Protein AF-A0A8R7UBU0-F1 (afdb_monomer_lite)

Secondary structure (DSSP, 8-state):
----PPPPPP----HHHHHHHHHHHHHHHHHHHHHHHHHHHHHHHHHHHHTTS-TTTTT-B------GGGTHHHHHHHTTT-SSS-TTHHHHHSGGGT-SB---SSSSSS-TTS--B---TT-HHHHHHHHHTT-TTB----

Structure (mmCIF, N/CA/C/O backbone):
data_AF-A0A8R7UBU0-F1
#
_entry.id   AF-A0A8R7UBU0-F1
#
loop_
_atom_site.group_PDB
_atom_site.id
_atom_site.type_symbol
_atom_site.label_atom_id
_atom_site.label_alt_id
_atom_site.label_comp_id
_atom_site.label_asym_id
_atom_site.label_entity_id
_atom_site.label_seq_id
_atom_site.pdbx_PDB_ins_code
_atom_site.Cartn_x
_atom_site.Cartn_y
_atom_site.Cartn_z
_atom_site.occupancy
_atom_site.B_iso_or_equiv
_atom_site.auth_seq_id
_atom_site.auth_comp_id
_atom_site.auth_asym_id
_atom_site.auth_atom_id
_atom_site.pdbx_PDB_model_num
ATOM 1 N N . MET A 1 1 ? -72.105 -14.407 91.837 1.00 45.28 1 MET A N 1
ATOM 2 C CA . MET A 1 1 ? -70.807 -14.039 91.232 1.00 45.28 1 MET A CA 1
ATOM 3 C C . MET A 1 1 ? -70.636 -14.761 89.901 1.00 45.28 1 MET A C 1
ATOM 5 O O . MET A 1 1 ? -70.537 -15.979 89.908 1.00 45.28 1 MET A O 1
ATOM 9 N N . ARG A 1 2 ? -70.607 -14.040 88.776 1.00 41.88 2 ARG A N 1
ATOM 10 C CA . ARG A 1 2 ? -69.977 -14.489 87.522 1.00 41.88 2 ARG A CA 1
ATOM 11 C C . ARG A 1 2 ? -69.361 -13.253 86.868 1.00 41.88 2 ARG A C 1
ATOM 13 O O . ARG A 1 2 ? -70.071 -12.295 86.586 1.00 41.88 2 ARG A O 1
ATOM 20 N N . GLN A 1 3 ? -68.036 -13.247 86.749 1.00 48.16 3 GLN A N 1
ATOM 21 C CA . GLN A 1 3 ? -67.273 -12.169 86.127 1.00 48.16 3 GLN A CA 1
ATOM 22 C C . GLN A 1 3 ? -67.452 -12.241 84.606 1.00 48.16 3 GLN A C 1
ATOM 24 O O . GLN A 1 3 ? -67.241 -13.295 84.009 1.00 48.16 3 GLN A O 1
ATOM 29 N N . LEU A 1 4 ? -67.830 -11.124 83.983 1.00 50.38 4 LEU A N 1
ATOM 30 C CA . LEU A 1 4 ? -67.734 -10.949 82.536 1.00 50.38 4 LEU A CA 1
ATOM 31 C C . LEU A 1 4 ? -66.269 -10.673 82.181 1.00 50.38 4 LEU A C 1
ATOM 33 O O . LEU A 1 4 ? -65.699 -9.656 82.578 1.00 50.38 4 LEU A O 1
ATOM 37 N N . ALA A 1 5 ? -65.656 -11.610 81.459 1.00 54.12 5 ALA A N 1
ATOM 38 C CA . ALA A 1 5 ? -64.309 -11.473 80.928 1.00 54.12 5 ALA A CA 1
ATOM 39 C C . ALA A 1 5 ? -64.247 -10.304 79.929 1.00 54.12 5 ALA A C 1
ATOM 41 O O . ALA A 1 5 ? -65.058 -10.211 79.008 1.00 54.12 5 ALA A O 1
ATOM 42 N N . LYS A 1 6 ? -63.274 -9.405 80.117 1.00 55.28 6 LYS A N 1
ATOM 43 C CA . LYS A 1 6 ? -62.981 -8.314 79.177 1.00 55.28 6 LYS A CA 1
ATOM 44 C C . LYS A 1 6 ? -62.442 -8.880 77.853 1.00 55.28 6 LYS A C 1
ATOM 46 O O . LYS A 1 6 ? -61.603 -9.782 77.896 1.00 55.28 6 LYS A O 1
ATOM 51 N N . PRO A 1 7 ? -62.833 -8.326 76.691 1.00 50.53 7 PRO A N 1
ATOM 52 C CA . PRO A 1 7 ? -62.212 -8.683 75.423 1.00 50.53 7 PRO A CA 1
ATOM 53 C C . PRO A 1 7 ? -60.753 -8.203 75.403 1.00 50.53 7 PRO A C 1
ATOM 55 O O . PRO A 1 7 ? -60.452 -7.052 75.726 1.00 50.53 7 PRO A O 1
ATOM 58 N N . GLY A 1 8 ? -59.840 -9.108 75.045 1.00 50.53 8 GLY A N 1
ATOM 59 C CA . GLY A 1 8 ? -58.423 -8.803 74.871 1.00 50.53 8 GLY A CA 1
ATOM 60 C C . GLY A 1 8 ? -58.203 -7.856 73.691 1.00 50.53 8 GLY A C 1
ATOM 61 O O . GLY A 1 8 ? -58.721 -8.080 72.599 1.00 50.53 8 GLY A O 1
ATOM 62 N N . ALA A 1 9 ? -57.428 -6.795 73.923 1.00 53.62 9 ALA A N 1
ATOM 63 C CA . ALA A 1 9 ? -57.041 -5.827 72.903 1.00 53.62 9 ALA A CA 1
ATOM 64 C C . ALA A 1 9 ? -56.263 -6.501 71.750 1.00 53.62 9 ALA A C 1
ATOM 66 O O . ALA A 1 9 ? -55.485 -7.432 71.991 1.00 53.62 9 ALA A O 1
ATOM 67 N N . PRO A 1 10 ? -56.420 -6.036 70.497 1.00 54.28 10 PRO A N 1
ATOM 68 C CA . PRO A 1 10 ? -55.757 -6.649 69.356 1.00 54.28 10 PRO A CA 1
ATOM 69 C C . PRO A 1 10 ? -54.245 -6.411 69.443 1.00 54.28 10 PRO A C 1
ATOM 71 O O . PRO A 1 10 ? -53.785 -5.283 69.630 1.00 54.28 10 PRO A O 1
ATOM 74 N N . LYS A 1 11 ? -53.447 -7.474 69.276 1.00 59.38 11 LYS A N 1
ATOM 75 C CA . LYS A 1 11 ? -51.988 -7.358 69.137 1.00 59.38 11 LYS A CA 1
ATOM 76 C C . LYS A 1 11 ? -51.671 -6.611 67.838 1.00 59.38 11 LYS A C 1
ATOM 78 O O . LYS A 1 11 ? -51.679 -7.192 66.755 1.00 59.38 11 LYS A O 1
ATOM 83 N N . GLY A 1 12 ? -51.392 -5.314 67.948 1.00 49.66 12 GLY A N 1
ATOM 84 C CA . GLY A 1 12 ? -50.939 -4.488 66.835 1.00 49.66 12 GLY A CA 1
ATOM 85 C C . GLY A 1 12 ? -49.602 -4.990 66.288 1.00 49.66 12 GLY A C 1
ATOM 86 O O . GLY A 1 12 ? -48.585 -4.971 66.980 1.00 49.66 12 GLY A O 1
ATOM 87 N N . ARG A 1 13 ? -49.588 -5.436 65.028 1.00 59.81 13 ARG A N 1
ATOM 88 C CA . ARG A 1 13 ? -48.359 -5.762 64.294 1.00 59.81 13 ARG A CA 1
ATOM 89 C C . ARG A 1 13 ? -47.523 -4.483 64.153 1.00 59.81 13 ARG A C 1
ATOM 91 O O . ARG A 1 13 ? -47.961 -3.527 63.516 1.00 59.81 13 ARG A O 1
ATOM 98 N N . SER A 1 14 ? -46.339 -4.454 64.770 1.00 52.84 14 SER A N 1
ATOM 99 C CA . SER A 1 14 ? -45.451 -3.283 64.795 1.00 52.84 14 SER A CA 1
ATOM 100 C C . SER A 1 14 ? -45.087 -2.821 63.377 1.00 52.84 14 SER A C 1
ATOM 102 O O . SER A 1 14 ? -44.327 -3.483 62.667 1.00 52.84 14 SER A O 1
ATOM 104 N N . ARG A 1 15 ? -45.602 -1.650 62.972 1.00 55.38 15 ARG A N 1
ATOM 105 C CA . ARG A 1 15 ? -45.286 -0.979 61.692 1.00 55.38 15 ARG A CA 1
ATOM 106 C C . ARG A 1 15 ? -43.785 -0.680 61.533 1.00 55.38 15 ARG A C 1
ATOM 108 O O . ARG A 1 15 ? -43.298 -0.548 60.414 1.00 55.38 15 ARG A O 1
ATOM 115 N N . ARG A 1 16 ? -43.038 -0.639 62.643 1.00 54.81 16 ARG A N 1
ATOM 116 C CA . ARG A 1 16 ? -41.602 -0.319 62.700 1.00 54.81 16 ARG A CA 1
ATOM 117 C C . ARG A 1 16 ? -40.721 -1.376 62.027 1.00 54.81 16 ARG A C 1
ATOM 119 O O . ARG A 1 16 ? -39.749 -1.028 61.367 1.00 54.81 16 ARG A O 1
ATOM 126 N N . ALA A 1 17 ? -41.087 -2.655 62.134 1.00 55.03 17 ALA A N 1
ATOM 127 C CA . ALA A 1 17 ? -40.332 -3.750 61.517 1.00 55.03 17 ALA A CA 1
ATOM 128 C C . ALA A 1 17 ? -40.475 -3.770 59.982 1.00 55.03 17 ALA A C 1
ATOM 130 O O . ALA A 1 17 ? -39.522 -4.077 59.270 1.00 55.03 17 ALA A O 1
ATOM 131 N N . VAL A 1 18 ? -41.653 -3.395 59.468 1.00 55.22 18 VAL A N 1
ATOM 132 C CA . VAL A 1 18 ? -41.936 -3.333 58.023 1.00 55.22 18 VAL A CA 1
ATOM 133 C C . VAL A 1 18 ? -41.234 -2.139 57.369 1.00 55.22 18 VAL A C 1
ATOM 135 O O . VAL A 1 18 ? -40.695 -2.278 56.273 1.00 55.22 18 VAL A O 1
ATOM 138 N N . ALA A 1 19 ? -41.188 -0.989 58.054 1.00 57.28 19 ALA A N 1
ATOM 139 C CA . ALA A 1 19 ? -40.430 0.178 57.603 1.00 57.28 19 ALA A CA 1
ATOM 140 C C . ALA A 1 19 ? -38.927 -0.137 57.487 1.00 57.28 19 ALA A C 1
ATOM 142 O O . ALA A 1 19 ? -38.357 0.046 56.416 1.00 57.28 19 ALA A O 1
ATOM 143 N N . GLY A 1 20 ? -38.321 -0.740 58.519 1.00 59.28 20 GLY A N 1
ATOM 144 C C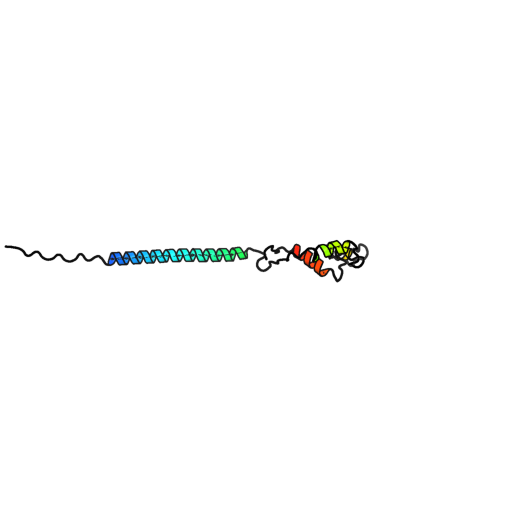A . GLY A 1 20 ? -36.902 -1.117 58.493 1.00 59.28 20 GLY A CA 1
ATOM 145 C C . GLY A 1 20 ? -36.551 -2.204 57.464 1.00 59.28 20 GLY A C 1
ATOM 146 O O . GLY A 1 20 ? -35.445 -2.211 56.930 1.00 59.28 20 GLY A O 1
ATOM 147 N N . ALA A 1 21 ? -37.480 -3.109 57.135 1.00 63.22 21 ALA A N 1
ATOM 148 C CA . ALA A 1 21 ? -37.280 -4.103 56.075 1.00 63.22 21 ALA A CA 1
ATOM 149 C C . ALA A 1 21 ? -37.300 -3.473 54.669 1.00 63.22 21 ALA A C 1
ATOM 151 O O . ALA A 1 21 ? -36.443 -3.794 53.844 1.00 63.22 21 ALA A O 1
ATOM 152 N N . LYS A 1 22 ? -38.232 -2.542 54.407 1.00 61.53 22 LYS A N 1
ATOM 153 C CA . LYS A 1 22 ? -38.257 -1.758 53.159 1.00 61.53 22 LYS A CA 1
ATOM 154 C C . LYS A 1 22 ? -37.003 -0.900 53.011 1.00 61.53 22 LYS A C 1
ATOM 156 O O . LYS A 1 22 ? -36.398 -0.900 51.947 1.00 61.53 22 LYS A O 1
ATOM 161 N N . GLU A 1 23 ? -36.585 -0.225 54.076 1.00 63.72 23 GLU A N 1
ATOM 162 C CA . GLU A 1 23 ? -35.409 0.651 54.085 1.00 63.72 23 GLU A CA 1
ATOM 163 C C . GLU A 1 23 ? -34.112 -0.125 53.793 1.00 63.72 23 GLU A C 1
ATOM 165 O O . GLU A 1 23 ? -33.312 0.284 52.952 1.00 63.72 23 GLU A O 1
ATOM 170 N N . LYS A 1 24 ? -33.948 -1.322 54.377 1.00 65.62 24 LYS A N 1
ATOM 171 C CA . LYS A 1 24 ? -32.820 -2.224 54.076 1.00 65.62 24 LYS A CA 1
ATOM 172 C C . LYS A 1 24 ? -32.853 -2.782 52.651 1.00 65.62 24 LYS A C 1
ATOM 174 O O . LYS A 1 24 ? -31.796 -2.923 52.038 1.00 65.62 24 LYS A O 1
ATOM 179 N N . ALA A 1 25 ? -34.034 -3.091 52.114 1.00 65.00 25 ALA A N 1
ATOM 180 C CA . ALA A 1 25 ? -34.185 -3.547 50.732 1.00 65.00 25 ALA A CA 1
ATOM 181 C C . ALA A 1 25 ? -33.860 -2.432 49.723 1.00 65.00 25 ALA A C 1
ATOM 183 O O . ALA A 1 25 ? -33.164 -2.686 48.743 1.00 65.00 25 ALA A O 1
ATOM 184 N N . VAL A 1 26 ? -34.289 -1.195 49.996 1.00 67.31 26 VAL A N 1
ATOM 185 C CA . VAL A 1 26 ? -33.957 -0.005 49.196 1.00 67.31 26 VAL A CA 1
ATOM 186 C C . VAL A 1 26 ? -32.458 0.282 49.251 1.00 67.31 26 VAL A C 1
ATOM 188 O O . VAL A 1 26 ? -31.841 0.438 48.202 1.00 67.31 26 VAL A O 1
ATOM 191 N N . ALA A 1 27 ? -31.840 0.257 50.435 1.00 69.50 27 ALA A N 1
ATOM 192 C CA . ALA A 1 27 ? -30.394 0.428 50.577 1.00 69.50 27 ALA A CA 1
ATOM 193 C C . ALA A 1 27 ? -29.606 -0.689 49.871 1.00 69.50 27 ALA A C 1
ATOM 195 O O . ALA A 1 27 ? -28.617 -0.414 49.197 1.00 69.50 27 ALA A O 1
ATOM 196 N N . GLY A 1 28 ? -30.058 -1.944 49.965 1.00 69.69 28 GLY A N 1
ATOM 197 C CA . GLY A 1 28 ? -29.474 -3.075 49.241 1.00 69.69 28 GLY A CA 1
ATOM 198 C C . GLY A 1 28 ? -29.617 -2.952 47.720 1.00 69.69 28 GLY A C 1
ATOM 199 O O . GLY A 1 28 ? -28.668 -3.239 46.995 1.00 69.69 28 GLY A O 1
ATOM 200 N N . SER A 1 29 ? -30.769 -2.477 47.240 1.00 80.62 29 SER A N 1
ATOM 201 C CA . SER A 1 29 ? -31.024 -2.191 45.823 1.00 80.62 29 SER A CA 1
ATOM 202 C C . SER A 1 29 ? -30.153 -1.045 45.314 1.00 80.62 29 SER A C 1
ATOM 204 O O . SER A 1 29 ? -29.544 -1.166 44.257 1.00 80.62 29 SER A O 1
ATOM 206 N N . PHE A 1 30 ? -30.036 0.038 46.083 1.00 76.62 30 PHE A N 1
ATOM 207 C CA . PHE A 1 30 ? -29.193 1.183 45.754 1.00 76.62 30 PHE A CA 1
ATOM 208 C C . PHE A 1 30 ? -27.715 0.788 45.708 1.00 76.62 30 PHE A C 1
ATOM 210 O O . PHE A 1 30 ? -27.028 1.092 44.741 1.00 76.62 30 PHE A O 1
ATOM 217 N N . ARG A 1 31 ? -27.240 0.002 46.685 1.00 81.00 31 ARG A N 1
ATOM 218 C CA . ARG A 1 31 ? -25.862 -0.514 46.709 1.00 81.00 31 ARG A CA 1
ATOM 219 C C . ARG A 1 31 ? -25.561 -1.370 45.478 1.00 81.00 31 ARG A C 1
ATOM 221 O O . ARG A 1 31 ? -24.517 -1.192 44.862 1.00 81.00 31 ARG A O 1
ATOM 228 N N . ARG A 1 32 ? -26.485 -2.257 45.090 1.00 85.69 32 ARG A N 1
ATOM 229 C CA . ARG A 1 32 ? -26.375 -3.072 43.866 1.00 85.69 32 ARG A CA 1
ATOM 230 C C . ARG A 1 32 ? -26.365 -2.215 42.600 1.00 85.69 32 ARG A C 1
ATOM 232 O O . ARG A 1 32 ? -25.543 -2.475 41.729 1.00 85.69 32 ARG A O 1
ATOM 239 N N . LEU A 1 33 ? -27.218 -1.190 42.518 1.00 90.00 33 LEU A N 1
ATOM 240 C CA . LEU A 1 33 ? -27.225 -0.244 41.397 1.00 90.00 33 LEU A CA 1
ATOM 241 C C . LEU A 1 33 ? -25.905 0.525 41.296 1.00 90.00 33 LEU A C 1
ATOM 243 O O . LEU A 1 33 ? -25.350 0.620 40.209 1.00 90.00 33 LEU A O 1
ATOM 247 N N . CYS A 1 34 ? -25.376 1.029 42.412 1.00 91.38 34 CYS A N 1
ATOM 248 C CA . CYS A 1 34 ? -24.086 1.713 42.434 1.00 91.38 34 CYS A CA 1
ATOM 249 C C . CYS A 1 34 ? -22.950 0.783 41.999 1.00 91.38 34 CYS A C 1
ATOM 251 O O . CYS A 1 34 ? -22.138 1.179 41.172 1.00 91.38 34 CYS A O 1
ATOM 253 N N . PHE A 1 35 ? -22.904 -0.459 42.496 1.00 93.19 35 PHE A N 1
ATOM 254 C CA . PHE A 1 35 ? -21.904 -1.436 42.053 1.00 93.19 35 PHE A CA 1
ATOM 255 C C . PHE A 1 35 ? -22.019 -1.735 40.555 1.00 93.19 35 PHE A C 1
ATOM 257 O O . PHE A 1 35 ? -21.010 -1.717 39.858 1.00 93.19 35 PHE A O 1
ATOM 264 N N . ALA A 1 36 ? -23.233 -1.954 40.046 1.00 94.81 36 ALA A N 1
ATOM 265 C CA . ALA A 1 36 ? -23.459 -2.177 38.621 1.00 94.81 36 ALA A CA 1
ATOM 266 C C . ALA A 1 36 ? -23.051 -0.958 37.775 1.00 94.81 36 ALA A C 1
ATOM 268 O O . ALA A 1 36 ? -22.410 -1.123 36.743 1.00 94.81 36 ALA A O 1
ATOM 269 N N . ALA A 1 37 ? -23.362 0.259 38.231 1.00 95.38 37 ALA A N 1
ATOM 270 C CA . ALA A 1 37 ? -22.974 1.494 37.559 1.00 95.38 37 ALA A CA 1
ATOM 271 C C . ALA A 1 37 ? -21.451 1.679 37.537 1.00 95.38 37 ALA A C 1
ATOM 273 O O . ALA A 1 37 ? -20.898 2.012 36.495 1.00 95.38 37 ALA A O 1
ATOM 274 N N . VAL A 1 38 ? -20.759 1.407 38.648 1.00 95.69 38 VAL A N 1
ATOM 275 C CA . VAL A 1 38 ? -19.291 1.460 38.704 1.00 95.69 38 VAL A CA 1
ATOM 276 C C . VAL A 1 38 ? -18.683 0.438 37.750 1.00 95.69 38 VAL A C 1
ATOM 278 O O . VAL A 1 38 ? -17.830 0.819 36.962 1.00 95.69 38 VAL A O 1
ATOM 281 N N . LEU A 1 39 ? -19.152 -0.817 37.753 1.00 96.06 39 LEU A N 1
ATOM 282 C CA . LEU A 1 39 ? -18.678 -1.846 36.820 1.00 96.06 39 LEU A CA 1
ATOM 283 C C . LEU A 1 39 ? -18.925 -1.460 35.358 1.00 96.06 39 LEU A C 1
ATOM 285 O O . LEU A 1 39 ? -18.057 -1.662 34.517 1.00 96.06 39 LEU A O 1
ATOM 289 N N . ALA A 1 40 ? -20.088 -0.885 35.048 1.00 95.62 40 ALA A N 1
ATOM 290 C CA . ALA A 1 40 ? -20.408 -0.437 33.698 1.00 95.62 40 ALA A CA 1
ATOM 291 C C . ALA A 1 40 ? -19.509 0.727 33.256 1.00 95.62 40 ALA A C 1
ATOM 293 O O . ALA A 1 40 ? -19.000 0.714 32.138 1.00 95.62 40 ALA A O 1
ATOM 294 N N . VAL A 1 41 ? -19.274 1.712 34.129 1.00 95.12 41 VAL A N 1
ATOM 295 C CA . VAL A 1 41 ? -18.400 2.857 33.839 1.00 95.12 41 VAL A CA 1
ATOM 296 C C . VAL A 1 41 ? -16.949 2.410 33.700 1.00 95.12 41 VAL A C 1
ATOM 298 O O . VAL A 1 41 ? -16.289 2.805 32.745 1.00 95.12 41 VAL A O 1
ATOM 301 N N . THR A 1 42 ? -16.443 1.562 34.596 1.00 94.75 42 THR A N 1
ATOM 302 C CA . THR A 1 42 ? -15.065 1.065 34.503 1.00 94.75 42 THR A CA 1
ATOM 303 C C . THR A 1 42 ? -14.868 0.200 33.268 1.00 94.75 42 THR A C 1
ATOM 305 O O . THR A 1 42 ? -13.871 0.372 32.577 1.00 94.75 42 THR A O 1
ATOM 308 N N . PHE A 1 43 ? -15.828 -0.666 32.935 1.00 93.81 43 PHE A N 1
ATOM 309 C CA . PHE A 1 43 ? -15.805 -1.458 31.708 1.00 93.81 43 PHE A CA 1
ATOM 310 C C . PHE A 1 43 ? -15.837 -0.568 30.464 1.00 93.81 43 PHE A C 1
ATOM 312 O O . PHE A 1 43 ? -15.033 -0.751 29.555 1.00 93.81 43 PHE A O 1
ATOM 319 N N . PHE A 1 44 ? -16.713 0.438 30.431 1.00 91.44 44 PHE A N 1
ATOM 320 C CA . PHE A 1 44 ? -16.788 1.382 29.319 1.00 91.44 44 PHE A CA 1
ATOM 321 C C . PHE A 1 44 ? -15.478 2.157 29.139 1.00 91.44 44 PHE A C 1
ATOM 323 O O . PHE A 1 44 ? -14.964 2.250 28.025 1.00 91.44 44 PHE A O 1
ATOM 330 N N . LEU A 1 45 ? -14.907 2.677 30.229 1.00 91.44 45 LEU A N 1
ATOM 331 C CA . LEU A 1 45 ? -13.619 3.366 30.197 1.00 91.44 45 LEU A CA 1
ATOM 332 C C . LEU A 1 45 ? -12.500 2.416 29.756 1.00 91.44 45 LEU A C 1
ATOM 334 O O . LEU A 1 45 ? -11.735 2.776 28.869 1.00 91.44 45 LEU A O 1
ATOM 338 N N . TYR A 1 46 ? -12.456 1.192 30.286 1.00 89.69 46 TYR A N 1
ATOM 339 C CA . TYR A 1 46 ? -11.495 0.165 29.887 1.00 89.69 46 TYR A CA 1
ATOM 340 C C . TYR A 1 46 ? -11.559 -0.130 28.384 1.00 89.69 46 TYR A C 1
ATOM 342 O O . TYR A 1 46 ? -10.531 -0.077 27.723 1.00 89.69 46 TYR A O 1
ATOM 350 N N . TYR A 1 47 ? -12.750 -0.350 27.817 1.00 87.25 47 TYR A N 1
ATOM 351 C CA . TYR A 1 47 ? -12.914 -0.580 26.375 1.00 87.25 47 TYR A CA 1
ATOM 352 C C . TYR A 1 47 ? -12.537 0.634 25.524 1.00 87.25 47 TYR A C 1
ATOM 354 O O . TYR A 1 47 ? -12.025 0.495 24.414 1.00 87.25 47 TYR A O 1
ATOM 362 N N . ARG A 1 48 ? -12.810 1.851 26.003 1.00 85.38 48 ARG A N 1
ATOM 363 C CA . ARG A 1 48 ? -12.450 3.068 25.266 1.00 85.38 48 ARG A CA 1
ATOM 364 C C . ARG A 1 48 ? -10.941 3.295 25.260 1.00 85.38 48 ARG A C 1
ATOM 366 O O . ARG A 1 48 ? -10.421 3.666 24.204 1.00 85.38 48 ARG A O 1
ATOM 373 N N . PHE A 1 49 ? -10.281 3.053 26.393 1.00 80.31 49 PHE A N 1
ATOM 374 C CA . PHE A 1 49 ? -8.830 3.148 2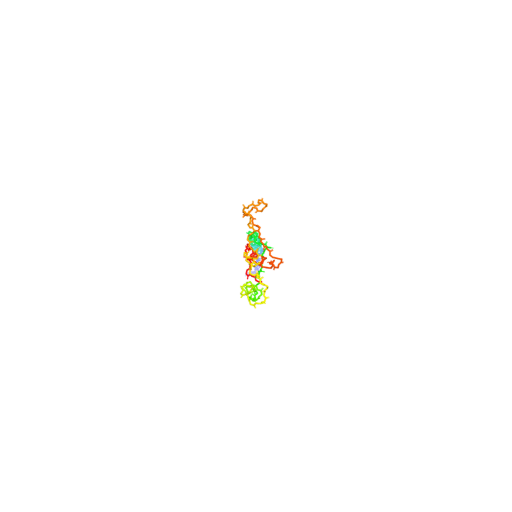6.547 1.00 80.31 49 PHE A CA 1
ATOM 375 C C . PHE A 1 49 ? -8.090 2.029 25.818 1.00 80.31 49 PHE A C 1
ATOM 377 O O . PHE A 1 49 ? -7.164 2.334 25.083 1.00 80.31 49 PHE A O 1
ATOM 384 N N . SER A 1 50 ? -8.546 0.777 25.898 1.00 80.00 50 SER A N 1
ATOM 385 C CA . SER A 1 50 ? -7.912 -0.333 25.173 1.00 80.00 50 SER A CA 1
ATOM 386 C C . SER A 1 50 ? -7.925 -0.136 23.659 1.00 80.00 50 SER A C 1
ATOM 388 O O . SER A 1 50 ? -7.013 -0.559 22.961 1.00 80.00 50 SER A O 1
ATOM 390 N N . GLN A 1 51 ? -8.932 0.560 23.130 1.00 74.00 51 GLN A N 1
ATOM 391 C CA . GLN A 1 51 ? -8.939 0.945 21.724 1.00 74.00 51 GLN A CA 1
ATOM 392 C C . GLN A 1 51 ? -8.032 2.156 21.407 1.00 74.00 51 GLN A C 1
ATOM 394 O O . GLN A 1 51 ? -7.805 2.418 20.233 1.00 74.00 51 GLN A O 1
ATOM 399 N N . LEU A 1 52 ? -7.590 2.968 22.381 1.00 80.94 52 LEU A N 1
ATOM 400 C CA . LEU A 1 52 ? -6.635 4.077 22.153 1.00 80.94 52 LEU A CA 1
ATOM 401 C C . LEU A 1 52 ? -5.198 3.574 21.996 1.00 80.94 52 LEU A C 1
ATOM 403 O O . LEU A 1 52 ? -4.407 4.255 21.354 1.00 80.94 52 LEU A O 1
ATOM 407 N N . ASP A 1 53 ? -4.898 2.392 22.531 1.00 86.00 53 ASP A N 1
ATOM 408 C CA . ASP A 1 53 ? -3.575 1.768 22.442 1.00 86.00 53 ASP A CA 1
ATOM 409 C C . ASP A 1 53 ? -3.295 1.146 21.065 1.00 86.00 53 ASP A C 1
ATOM 411 O O . ASP A 1 53 ? -2.174 0.725 20.789 1.00 86.00 53 ASP A O 1
ATOM 415 N N . ASP A 1 54 ? -4.299 1.089 20.188 1.00 90.25 54 ASP A N 1
ATOM 416 C CA . ASP A 1 54 ? -4.124 0.649 18.811 1.00 90.25 54 ASP A CA 1
ATOM 417 C C . ASP A 1 54 ? -3.491 1.773 17.966 1.00 90.25 54 ASP A C 1
ATOM 419 O O . ASP A 1 54 ? -4.170 2.764 17.657 1.00 90.25 54 ASP A O 1
ATOM 423 N N . PRO A 1 55 ? -2.222 1.634 17.528 1.00 91.69 55 PRO A N 1
ATOM 424 C CA . PRO A 1 55 ? -1.571 2.646 16.705 1.00 91.69 55 PRO A CA 1
ATOM 425 C C . PRO A 1 55 ? -2.299 2.845 15.369 1.00 91.69 55 PRO A C 1
ATOM 427 O O . PRO A 1 55 ? -2.220 3.920 14.778 1.00 91.69 55 PRO A O 1
ATOM 430 N N . CYS A 1 56 ? -3.035 1.850 14.878 1.00 94.19 56 CYS A N 1
ATOM 431 C CA . CYS A 1 56 ? -3.708 1.880 13.586 1.00 94.19 56 CYS A CA 1
ATOM 432 C C . CYS A 1 56 ? -5.139 2.417 13.625 1.00 94.19 56 CYS A C 1
ATOM 434 O O . CYS A 1 56 ? -5.801 2.507 12.584 1.00 94.19 56 CYS A O 1
ATOM 436 N N . ARG A 1 57 ? -5.616 2.844 14.795 1.00 91.38 57 ARG A N 1
ATOM 437 C CA . ARG A 1 57 ? -6.980 3.334 14.966 1.00 91.38 57 ARG A CA 1
ATOM 438 C C . ARG A 1 57 ? -7.295 4.482 14.006 1.00 91.38 57 ARG A C 1
ATOM 440 O O . ARG A 1 57 ? -6.630 5.512 13.996 1.00 91.38 57 ARG A O 1
ATOM 447 N N . GLY A 1 58 ? -8.348 4.312 13.205 1.00 91.25 58 GLY A N 1
ATOM 448 C CA . GLY A 1 58 ? -8.774 5.302 12.205 1.00 91.25 58 GLY A CA 1
ATOM 449 C C . GLY A 1 58 ? -7.850 5.422 10.986 1.00 91.25 58 GLY A C 1
ATOM 450 O O . GLY A 1 58 ? -8.114 6.241 10.113 1.00 91.25 58 GLY A O 1
ATOM 451 N N . ARG A 1 59 ? -6.793 4.605 10.916 1.00 93.69 59 ARG A N 1
ATOM 452 C CA . ARG A 1 59 ? -5.814 4.558 9.823 1.00 93.69 59 ARG A CA 1
ATOM 453 C C . ARG A 1 59 ? -5.853 3.232 9.063 1.00 93.69 59 ARG A C 1
ATOM 455 O O . ARG A 1 59 ? -5.070 3.042 8.144 1.00 93.69 59 ARG A O 1
ATOM 462 N N . TYR A 1 60 ? -6.748 2.314 9.431 1.00 94.38 60 TYR A N 1
ATOM 463 C CA . TYR A 1 60 ? -6.868 1.032 8.747 1.00 94.38 60 TYR A CA 1
ATOM 464 C C . TYR A 1 60 ? -7.275 1.194 7.288 1.00 94.38 60 TYR A C 1
ATOM 466 O O . TYR A 1 60 ? -8.235 1.897 6.973 1.00 94.38 60 TYR A O 1
ATOM 474 N N . ILE A 1 61 ? -6.572 0.482 6.412 1.00 93.88 61 ILE A N 1
ATOM 475 C CA . ILE A 1 61 ? -6.870 0.443 4.984 1.00 93.88 61 ILE A CA 1
ATOM 476 C C . ILE A 1 61 ? -7.092 -1.006 4.568 1.00 93.88 61 ILE A C 1
ATOM 478 O O . ILE A 1 61 ? -6.272 -1.885 4.840 1.00 93.88 61 ILE A O 1
ATOM 482 N N . HIS A 1 62 ? -8.212 -1.253 3.895 1.00 92.38 62 HIS A N 1
ATOM 483 C CA . HIS A 1 62 ? -8.490 -2.535 3.265 1.00 92.38 62 HIS A CA 1
ATOM 484 C C . HIS A 1 62 ? -8.154 -2.462 1.775 1.00 92.38 62 HIS A C 1
ATOM 486 O O . HIS A 1 62 ? -8.705 -1.639 1.045 1.00 92.38 62 HIS A O 1
ATOM 492 N N . VAL A 1 63 ? -7.264 -3.342 1.313 1.00 89.12 63 VAL A N 1
ATOM 493 C CA . VAL A 1 63 ? -6.983 -3.518 -0.116 1.00 89.12 63 VAL A CA 1
ATOM 494 C C . VAL A 1 63 ? -7.799 -4.704 -0.619 1.00 89.12 63 VAL A C 1
ATOM 496 O O . VAL A 1 63 ? -7.512 -5.856 -0.290 1.00 89.12 63 VAL A O 1
ATOM 499 N N . CYS A 1 64 ? -8.815 -4.420 -1.432 1.00 87.31 64 CYS A N 1
ATOM 500 C CA . CYS A 1 64 ? -9.719 -5.435 -1.960 1.00 87.31 64 CYS A CA 1
ATOM 501 C C . CYS A 1 64 ? -8.971 -6.500 -2.778 1.00 87.31 64 CYS A C 1
ATOM 503 O O . CYS A 1 64 ? -8.171 -6.191 -3.668 1.00 87.31 64 CYS A O 1
ATOM 505 N N . LYS A 1 65 ? -9.295 -7.776 -2.536 1.00 84.81 65 LYS A N 1
ATOM 506 C CA . LYS A 1 65 ? -8.811 -8.893 -3.359 1.00 84.81 65 LYS A CA 1
ATOM 507 C C . LYS A 1 65 ? -9.514 -8.876 -4.716 1.00 84.81 65 LYS A C 1
ATOM 509 O O . LYS A 1 65 ? -10.613 -9.401 -4.868 1.00 84.81 65 LYS A O 1
ATOM 514 N N . LEU A 1 66 ? -8.871 -8.262 -5.702 1.00 85.19 66 LEU A N 1
ATOM 515 C CA . LEU A 1 66 ? -9.325 -8.288 -7.090 1.00 85.19 66 LEU A CA 1
ATOM 516 C C . LEU A 1 66 ? -8.912 -9.599 -7.777 1.00 85.19 66 LEU A C 1
ATOM 518 O O . LEU A 1 66 ? -7.845 -10.135 -7.460 1.00 85.19 66 LEU A O 1
ATOM 522 N N . PRO A 1 67 ? -9.707 -10.096 -8.745 1.00 90.25 67 PRO A N 1
ATOM 523 C CA . PRO A 1 67 ? -9.275 -11.170 -9.629 1.00 90.25 67 PRO A CA 1
ATOM 524 C C . PRO A 1 67 ? -7.891 -10.874 -10.248 1.00 90.25 67 PRO A C 1
ATOM 526 O O . PRO A 1 67 ? -7.680 -9.737 -10.681 1.00 90.25 67 PRO A O 1
ATOM 529 N N . PRO A 1 68 ? -6.990 -11.874 -10.359 1.00 84.94 68 PRO A N 1
ATOM 530 C CA . PRO A 1 68 ? -5.595 -11.704 -10.801 1.00 84.94 68 PRO A CA 1
ATOM 531 C C . PRO A 1 68 ? -5.401 -10.879 -12.082 1.00 84.94 68 PRO A C 1
ATOM 533 O O . PRO A 1 68 ? -4.450 -10.102 -12.196 1.00 84.94 68 PRO A O 1
ATOM 536 N N . ARG A 1 69 ? -6.353 -10.976 -13.020 1.00 81.56 69 ARG A N 1
ATOM 537 C CA . ARG A 1 69 ? -6.370 -10.217 -14.281 1.00 81.56 69 ARG A CA 1
ATOM 538 C C . ARG A 1 69 ? -6.296 -8.697 -14.122 1.00 81.56 69 ARG A C 1
ATOM 540 O O . ARG A 1 69 ? -5.930 -8.023 -15.073 1.00 81.56 69 ARG A O 1
ATOM 547 N N . PHE A 1 70 ? -6.681 -8.160 -12.963 1.0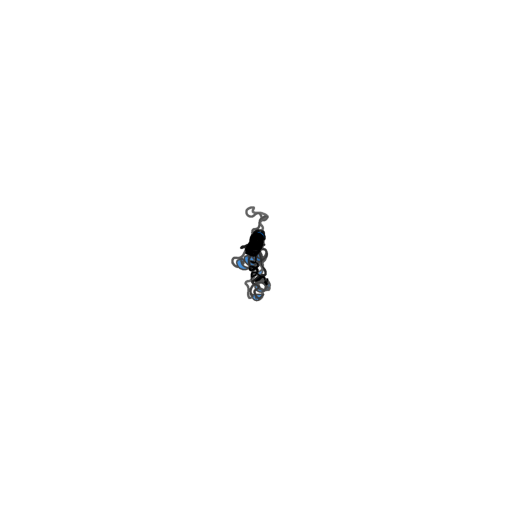0 78.00 70 PHE A N 1
ATOM 548 C CA . PHE A 1 70 ? -6.725 -6.719 -12.693 1.00 78.00 70 PHE A CA 1
ATOM 549 C C . PHE A 1 70 ? -5.495 -6.196 -11.943 1.00 78.00 70 PHE A C 1
ATOM 551 O O . PHE A 1 70 ? -5.434 -5.010 -11.641 1.00 78.00 70 PHE A O 1
ATOM 558 N N . ASN A 1 71 ? -4.544 -7.062 -11.584 1.00 76.94 71 ASN A N 1
ATOM 559 C CA . ASN A 1 71 ? -3.366 -6.665 -10.818 1.00 76.94 71 ASN A CA 1
ATOM 560 C C . ASN A 1 71 ? -2.135 -7.528 -11.145 1.00 76.94 71 ASN A C 1
ATOM 562 O O . ASN A 1 71 ? -1.212 -7.057 -11.802 1.00 76.94 71 ASN A O 1
ATOM 566 N N . THR A 1 72 ? -2.100 -8.785 -10.702 1.00 78.00 72 THR A N 1
ATOM 567 C CA . THR A 1 72 ? -0.909 -9.647 -10.768 1.00 78.00 72 THR A CA 1
ATOM 568 C C . THR A 1 72 ? -0.621 -10.162 -12.167 1.00 78.00 72 THR A C 1
ATOM 570 O O . THR A 1 72 ? 0.534 -10.373 -12.524 1.00 78.00 72 THR A O 1
ATOM 573 N N . ASP A 1 73 ? -1.659 -10.380 -12.966 1.00 78.50 73 ASP A N 1
ATOM 574 C CA . ASP A 1 73 ? -1.494 -10.857 -14.335 1.00 78.50 73 ASP A CA 1
ATOM 575 C C . ASP A 1 73 ? -0.996 -9.728 -15.234 1.00 78.50 73 ASP A C 1
ATOM 577 O O . ASP A 1 73 ? -0.154 -9.967 -16.085 1.00 78.50 73 ASP A O 1
ATOM 581 N N . MET A 1 74 ? -1.425 -8.482 -14.996 1.00 72.06 74 MET A N 1
ATOM 582 C CA . MET A 1 74 ? -0.941 -7.322 -15.753 1.00 72.06 74 MET A CA 1
ATOM 583 C C . MET A 1 74 ? 0.571 -7.151 -15.612 1.00 72.06 74 MET A C 1
ATOM 585 O O . MET A 1 74 ? 1.242 -6.925 -16.611 1.00 72.06 74 MET A O 1
ATOM 589 N N . THR A 1 75 ? 1.124 -7.313 -14.408 1.00 73.94 75 THR A N 1
ATOM 590 C CA . THR A 1 75 ? 2.577 -7.229 -14.202 1.00 73.94 75 THR A CA 1
ATOM 591 C C . THR A 1 75 ? 3.304 -8.456 -14.750 1.00 73.94 75 THR A C 1
ATOM 593 O O . THR A 1 75 ? 4.315 -8.337 -15.433 1.00 73.94 75 THR A O 1
ATOM 596 N N . ARG A 1 76 ? 2.777 -9.660 -14.519 1.00 73.62 76 ARG A N 1
ATOM 597 C CA . ARG A 1 76 ? 3.382 -10.896 -15.029 1.00 73.62 76 ARG A CA 1
ATOM 598 C C . ARG A 1 76 ? 3.392 -10.957 -16.560 1.00 73.62 76 ARG A C 1
ATOM 600 O O . ARG A 1 76 ? 4.389 -11.369 -17.146 1.00 73.62 76 ARG A O 1
ATOM 607 N N . ASP A 1 77 ? 2.290 -10.584 -17.199 1.00 70.88 77 ASP A N 1
ATOM 608 C CA . ASP A 1 77 ? 2.076 -10.762 -18.634 1.00 70.88 77 ASP A CA 1
ATOM 609 C C . ASP A 1 77 ? 2.615 -9.575 -19.450 1.00 70.88 77 ASP A C 1
ATOM 611 O O . ASP A 1 77 ? 3.127 -9.801 -20.546 1.00 70.88 77 ASP A O 1
ATOM 615 N N . ALA A 1 78 ? 2.683 -8.358 -18.881 1.00 65.50 78 ALA A N 1
ATOM 616 C CA . ALA A 1 78 ? 3.468 -7.251 -19.455 1.00 65.50 78 ALA A CA 1
ATOM 617 C C . ALA A 1 78 ? 4.933 -7.634 -19.705 1.00 65.50 78 ALA A C 1
ATOM 619 O O . ALA A 1 78 ? 5.589 -7.067 -20.580 1.00 65.50 78 ALA A O 1
ATOM 620 N N . CYS A 1 79 ? 5.426 -8.632 -18.968 1.00 66.44 79 CYS A N 1
ATOM 621 C CA . CYS A 1 79 ? 6.762 -9.169 -19.122 1.00 66.44 79 CYS A CA 1
ATOM 622 C C . CYS A 1 79 ? 6.908 -10.366 -20.063 1.00 66.44 79 CYS A C 1
ATOM 624 O O . CYS A 1 79 ? 8.025 -10.775 -20.372 1.00 66.44 79 CYS A O 1
ATOM 626 N N . ARG A 1 80 ? 5.800 -10.940 -20.534 1.00 65.31 80 ARG A N 1
ATO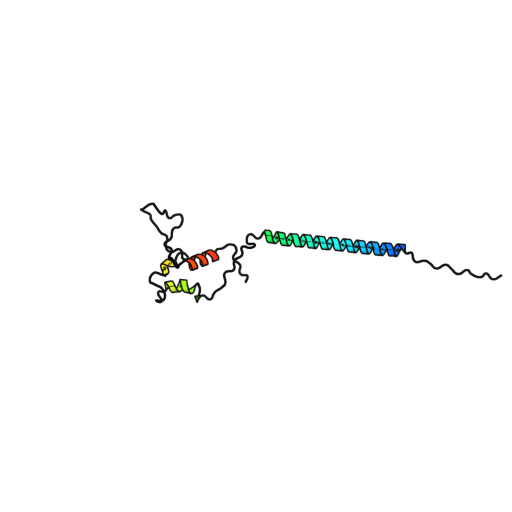M 627 C CA . ARG A 1 80 ? 5.808 -12.159 -21.354 1.00 65.31 80 ARG A CA 1
ATOM 628 C C . ARG A 1 80 ? 5.800 -11.899 -22.855 1.00 65.31 80 ARG A C 1
ATOM 630 O O . ARG A 1 80 ? 5.846 -12.856 -23.620 1.00 65.31 80 ARG A O 1
ATOM 637 N N . GLY A 1 81 ? 5.775 -10.634 -23.279 1.00 56.09 81 GLY A N 1
ATOM 638 C CA . GLY A 1 81 ? 5.844 -10.277 -24.697 1.00 56.09 81 GLY A CA 1
ATOM 639 C C . GLY A 1 81 ? 4.647 -10.786 -25.503 1.00 56.09 81 GLY A C 1
ATOM 640 O O . GLY A 1 81 ? 4.786 -11.063 -26.689 1.00 56.09 81 GLY A O 1
ATOM 641 N N . ASP A 1 82 ? 3.468 -10.894 -24.883 1.00 59.31 82 ASP A N 1
ATOM 642 C CA . ASP A 1 82 ? 2.221 -11.376 -25.500 1.00 59.31 82 ASP A CA 1
ATOM 643 C C . ASP A 1 82 ? 1.636 -10.428 -26.574 1.00 59.31 82 ASP A C 1
ATOM 645 O O . ASP A 1 82 ? 0.499 -10.597 -27.016 1.00 59.31 82 ASP A O 1
ATOM 649 N N . GLY A 1 83 ? 2.397 -9.407 -26.986 1.00 56.91 83 GLY A N 1
ATOM 650 C CA . GLY A 1 83 ? 2.003 -8.387 -27.958 1.00 56.91 83 GLY A CA 1
ATOM 651 C C . GLY A 1 83 ? 0.988 -7.368 -27.435 1.00 56.91 83 GLY A C 1
ATOM 652 O O . GLY A 1 83 ? 0.665 -6.422 -28.150 1.00 56.91 83 GLY A O 1
ATOM 653 N N . ARG A 1 84 ? 0.488 -7.518 -26.199 1.00 62.72 84 ARG A N 1
ATOM 654 C CA . ARG A 1 84 ? -0.487 -6.597 -25.596 1.00 62.72 84 ARG A CA 1
ATOM 655 C C . ARG A 1 84 ? 0.171 -5.345 -25.019 1.00 62.72 84 ARG A C 1
ATOM 657 O O . ARG A 1 84 ? -0.496 -4.324 -24.871 1.00 62.72 84 ARG A O 1
ATOM 664 N N . TRP A 1 85 ? 1.467 -5.420 -24.724 1.00 63.12 85 TRP A N 1
ATOM 665 C CA . TRP A 1 85 ? 2.249 -4.340 -24.132 1.00 63.12 85 TRP A CA 1
ATOM 666 C C . TRP A 1 85 ? 3.417 -3.922 -25.036 1.00 63.12 85 TRP A C 1
ATOM 668 O O . TRP A 1 85 ? 4.038 -4.789 -25.657 1.00 63.12 85 TRP A O 1
ATOM 678 N N . PRO A 1 86 ? 3.746 -2.615 -25.114 1.00 64.38 86 PRO A N 1
ATOM 679 C CA . PRO A 1 86 ? 4.889 -2.138 -25.886 1.00 64.38 86 PRO A CA 1
ATOM 680 C C . PRO A 1 86 ? 6.189 -2.820 -25.454 1.00 64.38 86 PRO A C 1
ATOM 682 O O . PRO A 1 86 ? 6.399 -3.077 -24.263 1.00 64.38 86 PRO A O 1
ATOM 685 N N . ALA A 1 87 ? 7.083 -3.067 -26.415 1.00 58.44 87 ALA A N 1
ATOM 686 C CA . ALA A 1 87 ? 8.417 -3.583 -26.134 1.00 58.44 87 ALA A CA 1
ATOM 687 C C . ALA A 1 87 ? 9.094 -2.728 -25.047 1.00 58.44 87 ALA A C 1
ATOM 689 O O . ALA A 1 87 ? 9.086 -1.499 -25.107 1.00 58.44 87 ALA A O 1
ATOM 690 N N . GLY A 1 88 ? 9.608 -3.395 -24.013 1.00 60.25 88 GLY A N 1
ATOM 691 C CA . GLY A 1 88 ? 10.185 -2.755 -22.837 1.00 60.25 88 GLY A CA 1
ATOM 692 C C . GLY A 1 88 ? 9.237 -2.614 -21.644 1.00 60.25 88 GLY A C 1
ATOM 693 O O . GLY A 1 88 ? 9.730 -2.291 -20.579 1.00 60.25 88 GLY A O 1
ATOM 694 N N . ALA A 1 89 ? 7.923 -2.866 -21.723 1.00 65.69 89 ALA A N 1
ATOM 695 C CA . ALA A 1 89 ? 6.999 -2.729 -20.574 1.00 65.69 89 ALA A CA 1
ATOM 696 C C . ALA A 1 89 ? 7.454 -3.436 -19.276 1.00 65.69 89 ALA A C 1
ATOM 698 O O . ALA A 1 89 ? 7.180 -2.936 -18.186 1.00 65.69 89 ALA A O 1
ATOM 699 N N . CYS A 1 90 ? 8.216 -4.527 -19.385 1.00 73.56 90 CYS A N 1
ATOM 700 C CA . CYS A 1 90 ? 8.889 -5.180 -18.258 1.00 73.56 90 CYS A CA 1
ATOM 701 C C . CYS A 1 90 ? 9.711 -4.230 -17.386 1.00 73.56 90 CYS A C 1
ATOM 703 O O . CYS A 1 90 ? 9.592 -4.218 -16.168 1.00 73.56 90 CYS A O 1
ATOM 705 N N . GLU A 1 91 ? 10.570 -3.440 -18.016 1.00 72.56 91 GLU A N 1
ATOM 706 C CA . GLU A 1 91 ? 11.526 -2.602 -17.304 1.00 72.56 91 GLU A CA 1
ATOM 707 C C . GLU A 1 91 ? 10.804 -1.478 -16.545 1.00 72.56 91 GLU A C 1
ATOM 709 O O . GLU A 1 91 ? 11.253 -1.067 -15.484 1.00 72.56 91 GLU A O 1
ATOM 714 N N . SER A 1 92 ? 9.623 -1.041 -17.011 1.00 70.62 92 SER A N 1
ATOM 715 C CA . SER A 1 92 ? 8.780 -0.100 -16.250 1.00 70.62 92 SER A CA 1
ATOM 716 C C . SER A 1 92 ? 8.191 -0.653 -14.969 1.00 70.62 92 SER A C 1
ATOM 718 O O . SER A 1 92 ? 7.807 0.128 -14.104 1.00 70.62 92 SER A O 1
ATOM 720 N N . ILE A 1 93 ? 7.985 -1.964 -14.903 1.00 78.44 93 ILE A N 1
ATOM 721 C CA . ILE A 1 93 ? 7.274 -2.599 -13.792 1.00 78.44 93 ILE A CA 1
ATOM 722 C C . ILE A 1 93 ? 8.232 -3.287 -12.819 1.00 78.44 93 ILE A C 1
ATOM 724 O O . ILE A 1 93 ? 7.795 -3.789 -11.782 1.00 78.44 93 ILE A O 1
ATOM 728 N N . ASP A 1 94 ? 9.527 -3.283 -13.140 1.00 79.19 94 ASP A N 1
ATOM 729 C CA . ASP A 1 94 ? 10.596 -3.728 -12.258 1.00 79.19 94 ASP A CA 1
ATOM 730 C C . ASP A 1 94 ? 10.688 -2.848 -10.999 1.00 79.19 94 ASP A C 1
ATOM 732 O O . ASP A 1 94 ? 10.125 -1.749 -10.941 1.00 79.19 94 ASP A O 1
ATOM 736 N N . ASN A 1 95 ? 11.354 -3.348 -9.955 1.00 83.81 95 ASN A N 1
ATOM 737 C CA . ASN A 1 95 ? 11.456 -2.692 -8.646 1.00 83.81 95 ASN A CA 1
ATOM 738 C C . ASN A 1 95 ? 10.093 -2.213 -8.126 1.00 83.81 95 ASN A C 1
ATOM 740 O O . ASN A 1 95 ? 9.928 -1.078 -7.675 1.00 83.81 95 ASN A O 1
ATOM 744 N N . ALA A 1 96 ? 9.086 -3.087 -8.231 1.00 85.62 96 ALA A N 1
ATOM 745 C CA . ALA A 1 96 ? 7.712 -2.799 -7.832 1.00 85.62 96 ALA A CA 1
ATOM 746 C C . ALA A 1 96 ? 7.109 -1.550 -8.518 1.00 85.62 96 ALA A C 1
ATOM 748 O O . ALA A 1 96 ? 6.269 -0.865 -7.931 1.00 85.62 96 ALA A O 1
ATOM 749 N N . GLY A 1 97 ? 7.512 -1.277 -9.763 1.00 86.06 97 GLY A N 1
ATOM 750 C CA . GLY A 1 97 ? 7.069 -0.137 -10.569 1.00 86.06 97 GLY A CA 1
ATOM 751 C C . GLY A 1 97 ? 8.009 1.070 -10.546 1.00 86.06 97 GLY A C 1
ATOM 752 O O . GLY A 1 97 ? 7.770 2.020 -11.284 1.00 86.06 97 GLY A O 1
ATOM 753 N N . LEU A 1 98 ? 9.073 1.061 -9.735 1.00 87.50 98 LEU A N 1
ATOM 754 C CA . LEU A 1 98 ? 10.053 2.153 -9.733 1.00 87.50 98 LEU A CA 1
ATOM 755 C C . LEU A 1 98 ? 10.934 2.142 -10.990 1.00 87.50 98 LEU A C 1
ATOM 757 O O . LEU A 1 98 ? 11.396 3.202 -11.409 1.00 87.50 98 LEU A O 1
ATOM 761 N N . GLY A 1 99 ? 11.119 0.984 -11.627 1.00 85.06 99 GLY A N 1
ATOM 762 C CA . GLY A 1 99 ? 12.039 0.821 -12.752 1.00 85.06 99 GLY A CA 1
ATOM 763 C C . GLY A 1 99 ? 13.493 0.653 -12.302 1.00 85.06 99 GLY A C 1
ATOM 764 O O . GLY A 1 99 ? 13.753 0.521 -11.105 1.00 85.06 99 GLY A O 1
ATOM 765 N N . PRO A 1 100 ? 14.461 0.614 -13.230 1.00 82.56 100 PRO A N 1
ATOM 766 C CA . PRO A 1 100 ? 15.864 0.394 -12.897 1.00 82.56 100 PRO A CA 1
ATOM 767 C C . PRO A 1 100 ? 16.442 1.580 -12.107 1.00 82.56 100 PRO A C 1
ATOM 769 O O . PRO A 1 100 ? 16.030 2.725 -12.329 1.00 82.56 100 PRO A O 1
ATOM 772 N N . PRO A 1 101 ? 17.395 1.342 -11.190 1.00 80.50 101 PRO A N 1
ATOM 773 C CA . PRO A 1 101 ? 18.108 2.423 -10.523 1.00 80.50 101 PRO A CA 1
ATOM 774 C C . PRO A 1 101 ? 18.859 3.268 -11.557 1.00 80.50 101 PRO A C 1
ATOM 776 O O . PRO A 1 101 ? 19.520 2.734 -12.450 1.00 80.50 101 PRO A O 1
ATOM 779 N N . LEU A 1 102 ? 18.762 4.590 -11.433 1.00 77.94 102 LEU A N 1
ATOM 780 C CA . LEU A 1 102 ? 19.569 5.509 -12.228 1.00 77.94 102 LEU A CA 1
ATOM 781 C C . LEU A 1 102 ? 20.953 5.575 -11.578 1.00 77.94 102 LEU A C 1
ATOM 783 O O . LEU A 1 102 ? 21.127 6.221 -10.548 1.00 77.94 102 LEU A O 1
ATOM 787 N N . ALA A 1 103 ? 21.920 4.849 -12.131 1.00 66.69 103 ALA A N 1
ATOM 788 C CA . ALA A 1 103 ? 23.304 4.925 -11.684 1.00 66.69 103 ALA A CA 1
ATOM 789 C C . ALA A 1 103 ? 24.035 6.037 -12.440 1.00 66.69 103 ALA A C 1
ATOM 791 O O . ALA A 1 103 ? 23.974 6.069 -13.667 1.00 66.69 103 ALA A O 1
ATOM 792 N N . ASP A 1 104 ? 24.802 6.863 -11.728 1.00 58.56 104 ASP A N 1
ATOM 793 C CA . ASP A 1 104 ? 25.938 7.540 -12.344 1.00 58.56 104 ASP A CA 1
ATOM 794 C C . ASP A 1 104 ? 27.180 7.485 -11.435 1.00 58.56 104 ASP A C 1
ATOM 796 O O . ASP A 1 104 ? 27.270 8.222 -10.450 1.00 58.56 104 ASP A O 1
ATOM 800 N N . PRO A 1 105 ? 28.138 6.578 -11.710 1.00 55.38 105 PRO A N 1
ATOM 801 C CA . PRO A 1 105 ? 29.427 6.550 -11.024 1.00 55.38 105 PRO A CA 1
ATOM 802 C C . PRO A 1 105 ? 30.398 7.658 -11.474 1.00 55.38 105 PRO A C 1
ATOM 804 O O . PRO A 1 105 ? 31.461 7.775 -10.867 1.00 55.38 105 PRO A O 1
ATOM 807 N N . ALA A 1 106 ? 30.093 8.424 -12.533 1.00 55.75 106 ALA A N 1
ATOM 808 C CA . ALA A 1 106 ? 31.052 9.324 -13.182 1.00 55.75 106 ALA A CA 1
ATOM 809 C C . ALA A 1 106 ? 30.697 10.821 -13.082 1.00 55.75 106 ALA A C 1
ATOM 811 O O . ALA A 1 106 ? 31.612 11.628 -12.916 1.00 55.75 106 ALA A O 1
ATOM 812 N N . ASP A 1 107 ? 29.410 11.199 -13.097 1.00 57.16 107 ASP A N 1
ATOM 813 C CA . ASP A 1 107 ? 29.026 12.602 -13.364 1.00 57.16 107 ASP A CA 1
ATOM 814 C C . ASP A 1 107 ? 28.423 13.375 -12.165 1.00 57.16 107 ASP A C 1
ATOM 816 O O . ASP A 1 107 ? 28.039 14.539 -12.283 1.00 57.16 107 ASP A O 1
ATOM 820 N N . GLY A 1 108 ? 28.389 12.772 -10.970 1.00 54.41 108 GLY A N 1
ATOM 821 C CA . GLY A 1 108 ? 28.346 13.491 -9.683 1.00 54.41 108 GLY A CA 1
ATOM 822 C C . GLY A 1 108 ? 27.077 14.280 -9.311 1.00 54.41 108 GLY A C 1
ATOM 823 O O . GLY A 1 108 ? 27.068 14.908 -8.254 1.00 54.41 108 GLY A O 1
ATOM 824 N N . VAL A 1 109 ? 26.005 14.261 -10.113 1.00 59.66 109 VAL A N 1
ATOM 825 C CA . VAL A 1 109 ? 24.754 14.994 -9.799 1.00 59.66 109 VAL A CA 1
ATOM 826 C C . VAL A 1 109 ? 23.701 14.116 -9.104 1.00 59.66 109 VAL A C 1
ATOM 828 O O . VAL A 1 109 ? 22.921 14.626 -8.302 1.00 59.66 109 VAL A O 1
ATOM 831 N N . LEU A 1 110 ? 23.691 12.801 -9.351 1.00 58.25 110 LEU A N 1
ATOM 832 C CA . LEU A 1 110 ? 22.742 11.849 -8.757 1.00 58.25 110 LEU A CA 1
ATOM 833 C C . LEU A 1 110 ? 23.498 10.712 -8.052 1.00 58.25 110 LEU A C 1
ATOM 835 O O . LEU A 1 110 ? 23.743 9.655 -8.626 1.00 58.25 110 LEU A O 1
ATOM 839 N N . THR A 1 111 ? 23.901 10.926 -6.799 1.00 55.50 111 THR A N 1
ATOM 840 C CA . THR A 1 111 ? 24.612 9.908 -6.009 1.00 55.50 111 THR A CA 1
ATOM 841 C C . THR A 1 111 ? 23.633 8.860 -5.479 1.00 55.50 111 THR A C 1
ATOM 843 O O . THR A 1 111 ? 22.800 9.134 -4.615 1.00 55.50 111 THR A O 1
ATOM 846 N N . GLY A 1 112 ? 23.727 7.657 -6.044 1.00 54.22 112 GLY A N 1
ATOM 847 C CA . GLY A 1 112 ? 22.785 6.544 -5.914 1.00 54.22 112 GLY A CA 1
ATOM 848 C C . GLY A 1 112 ? 22.802 5.757 -4.600 1.00 54.22 112 GLY A C 1
ATOM 849 O O . GLY A 1 112 ? 22.537 4.560 -4.639 1.00 54.22 112 GLY A O 1
ATOM 850 N N . GLU A 1 113 ? 23.068 6.389 -3.455 1.00 52.44 113 GLU A N 1
ATOM 851 C CA . GLU A 1 113 ? 22.816 5.737 -2.157 1.00 52.44 113 GLU A CA 1
ATOM 852 C C . GLU A 1 113 ? 21.349 5.904 -1.701 1.00 52.44 113 GLU A C 1
ATOM 854 O O . GLU A 1 113 ? 20.834 5.030 -1.010 1.00 52.44 113 GLU A O 1
ATOM 859 N N . ASP A 1 114 ? 20.631 6.928 -2.206 1.00 59.25 114 ASP A N 1
ATOM 860 C CA . ASP A 1 114 ? 19.279 7.318 -1.747 1.00 59.25 114 ASP A CA 1
ATOM 861 C C . ASP A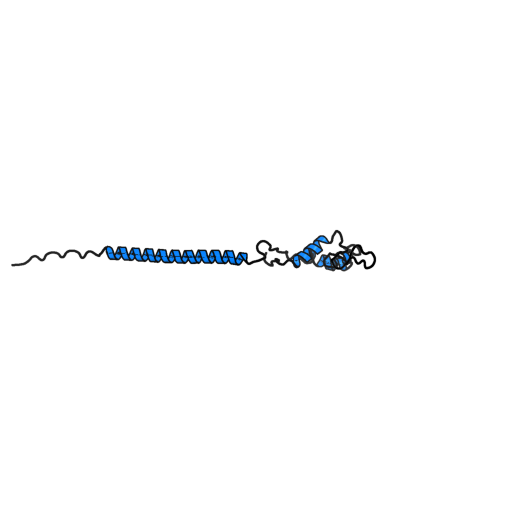 1 114 ? 18.165 7.375 -2.833 1.00 59.25 114 ASP A C 1
ATOM 863 O O . ASP A 1 114 ? 17.153 8.056 -2.674 1.00 59.25 114 ASP A O 1
ATOM 867 N N . GLY A 1 115 ? 18.256 6.601 -3.921 1.00 67.06 115 GLY A N 1
ATOM 868 C CA . GLY A 1 115 ? 17.021 6.110 -4.567 1.00 67.06 115 GLY A CA 1
ATOM 869 C C . GLY A 1 115 ? 16.367 6.947 -5.676 1.00 67.06 115 GLY A C 1
ATOM 870 O O . GLY A 1 115 ? 15.156 7.181 -5.648 1.00 67.06 115 GLY A O 1
ATOM 871 N N . TRP A 1 116 ? 17.122 7.269 -6.727 1.00 81.25 116 TRP A N 1
ATOM 872 C CA . TRP A 1 116 ? 16.546 7.684 -8.013 1.00 81.25 116 TRP A CA 1
ATOM 873 C C . TRP A 1 116 ? 16.362 6.487 -8.952 1.00 81.25 116 TRP A C 1
ATOM 875 O O . TRP A 1 116 ? 17.267 5.668 -9.118 1.00 81.25 116 TRP A O 1
ATOM 885 N N . TYR A 1 117 ? 15.193 6.399 -9.590 1.00 82.94 117 TYR A N 1
ATOM 886 C CA . TYR A 1 117 ? 14.832 5.298 -10.485 1.00 82.94 117 TYR A CA 1
ATOM 887 C C . TYR A 1 117 ? 14.239 5.817 -11.795 1.00 82.94 117 TYR A C 1
ATOM 889 O O . TYR A 1 117 ? 13.574 6.854 -11.824 1.00 82.94 117 TYR A O 1
ATOM 897 N N . GLY A 1 118 ? 14.455 5.069 -12.877 1.00 84.75 118 GLY A N 1
ATOM 898 C CA . GLY A 1 118 ? 13.900 5.322 -14.207 1.00 84.75 118 GLY A CA 1
ATOM 899 C C . GLY A 1 118 ? 12.410 4.984 -14.294 1.00 84.75 118 GLY A C 1
ATOM 900 O O . GLY A 1 118 ? 12.007 4.136 -15.090 1.00 84.75 118 GLY A O 1
ATOM 901 N N . THR A 1 119 ? 11.585 5.617 -13.459 1.00 86.75 119 THR A N 1
ATOM 902 C CA . THR A 1 119 ? 10.147 5.343 -13.368 1.00 86.75 119 THR A CA 1
ATOM 903 C C . THR A 1 119 ? 9.405 5.805 -14.621 1.00 86.75 119 THR A C 1
ATOM 905 O O . THR A 1 119 ? 9.551 6.945 -15.062 1.00 86.75 119 THR A O 1
ATOM 908 N N . ARG A 1 120 ? 8.541 4.948 -15.182 1.00 83.81 120 ARG A N 1
ATOM 909 C CA . ARG A 1 120 ? 7.674 5.335 -16.310 1.00 83.81 120 ARG A CA 1
ATOM 910 C C . ARG A 1 120 ? 6.395 6.021 -15.865 1.00 83.81 120 ARG A C 1
ATOM 912 O O . ARG A 1 120 ? 5.820 5.697 -14.829 1.00 83.81 120 ARG A O 1
ATOM 919 N N . GLN A 1 121 ? 5.869 6.870 -16.745 1.00 85.25 121 GLN A N 1
ATOM 920 C CA . GLN A 1 121 ? 4.664 7.668 -16.514 1.00 85.25 121 GLN A CA 1
ATOM 921 C C . GLN A 1 121 ? 3.385 6.851 -16.248 1.00 85.25 121 GLN A C 1
ATOM 923 O O . GLN A 1 121 ? 2.409 7.405 -15.755 1.00 85.25 121 GLN A O 1
ATOM 928 N N . LEU A 1 122 ? 3.376 5.546 -16.552 1.00 79.38 122 LEU A N 1
ATOM 929 C CA . LEU A 1 122 ? 2.225 4.650 -16.354 1.00 79.38 122 LEU A CA 1
ATOM 930 C C . LEU A 1 122 ? 2.410 3.654 -15.193 1.00 79.38 122 LEU A C 1
ATOM 932 O O . LEU A 1 122 ? 1.598 2.749 -15.035 1.00 79.38 122 LEU A O 1
ATOM 936 N N . ALA A 1 123 ? 3.469 3.784 -14.388 1.00 83.94 123 ALA A N 1
ATOM 937 C CA . ALA A 1 123 ? 3.774 2.824 -13.323 1.00 83.94 123 ALA A CA 1
ATOM 938 C C . ALA A 1 123 ? 3.109 3.147 -11.969 1.00 83.94 123 ALA A C 1
ATOM 940 O O . ALA A 1 123 ? 3.241 2.368 -11.023 1.00 83.94 123 ALA A O 1
ATOM 941 N N . LEU A 1 124 ? 2.379 4.268 -11.862 1.00 87.81 124 LEU A N 1
ATOM 942 C CA . LEU A 1 124 ? 1.823 4.763 -10.596 1.00 87.81 124 LEU A CA 1
ATOM 943 C C . LEU A 1 124 ? 0.963 3.720 -9.870 1.00 87.81 124 LEU A C 1
ATOM 945 O O . LEU A 1 124 ? 1.140 3.527 -8.670 1.00 87.81 124 LEU A O 1
ATOM 949 N N . ASP A 1 125 ? 0.087 3.015 -10.588 1.00 84.88 125 ASP A N 1
ATOM 950 C CA . ASP A 1 125 ? -0.802 2.008 -9.994 1.00 84.88 125 ASP A CA 1
ATOM 951 C C . ASP A 1 125 ? -0.018 0.849 -9.366 1.00 84.88 125 ASP A C 1
ATOM 953 O O . ASP A 1 125 ? -0.364 0.346 -8.296 1.00 84.88 125 ASP A O 1
ATOM 957 N N . ILE A 1 126 ? 1.080 0.446 -10.009 1.00 84.25 126 ILE A N 1
ATOM 958 C CA . ILE A 1 126 ? 1.942 -0.646 -9.552 1.00 84.25 126 ILE A CA 1
ATOM 959 C C . ILE A 1 126 ? 2.735 -0.200 -8.323 1.00 84.25 126 ILE A C 1
ATOM 961 O O . ILE A 1 126 ? 2.792 -0.939 -7.336 1.00 84.25 126 ILE A O 1
ATOM 965 N N . ILE A 1 127 ? 3.287 1.018 -8.351 1.00 88.56 127 ILE A N 1
ATOM 966 C CA . ILE A 1 127 ? 3.993 1.609 -7.209 1.00 88.56 127 ILE A CA 1
ATOM 967 C C . ILE A 1 127 ? 3.043 1.711 -6.019 1.00 88.56 127 ILE A C 1
ATOM 969 O O . ILE A 1 127 ? 3.349 1.208 -4.937 1.00 88.56 127 ILE A O 1
ATOM 973 N N . PHE A 1 128 ? 1.872 2.319 -6.216 1.00 88.81 128 PHE A N 1
ATOM 974 C CA . PHE A 1 128 ? 0.889 2.515 -5.160 1.00 88.81 128 PHE A CA 1
ATOM 975 C C . PHE A 1 128 ? 0.447 1.176 -4.570 1.00 88.81 128 PHE A C 1
ATOM 977 O O . PHE A 1 128 ? 0.517 0.993 -3.359 1.00 88.81 128 PHE A O 1
ATOM 984 N N . HIS A 1 129 ? 0.088 0.197 -5.402 1.00 87.62 129 HIS A N 1
ATOM 985 C CA . HIS A 1 129 ? -0.326 -1.129 -4.936 1.00 87.62 129 HIS A CA 1
ATOM 986 C C . HIS A 1 129 ? 0.750 -1.830 -4.100 1.00 87.62 129 HIS A C 1
ATOM 988 O O . HIS A 1 129 ? 0.452 -2.380 -3.039 1.00 87.62 129 HIS A O 1
ATOM 994 N N . ASN A 1 130 ? 2.009 -1.807 -4.542 1.00 87.75 130 ASN A N 1
ATOM 995 C CA . ASN A 1 130 ? 3.095 -2.457 -3.809 1.00 87.75 130 ASN A CA 1
ATOM 996 C C . ASN A 1 130 ? 3.457 -1.721 -2.514 1.00 87.75 130 ASN A C 1
ATOM 998 O O . ASN A 1 130 ? 3.705 -2.376 -1.503 1.00 87.75 130 ASN A O 1
ATOM 1002 N N . ARG A 1 131 ? 3.426 -0.383 -2.506 1.00 89.94 131 ARG A N 1
ATOM 1003 C CA . ARG A 1 131 ? 3.635 0.419 -1.289 1.00 89.94 131 ARG A CA 1
ATOM 1004 C C . ARG A 1 131 ? 2.508 0.210 -0.285 1.00 89.94 131 ARG A C 1
ATOM 1006 O O . ARG A 1 131 ? 2.772 -0.026 0.889 1.00 89.94 131 ARG A O 1
ATOM 1013 N N . MET A 1 132 ? 1.262 0.209 -0.752 1.00 91.25 132 MET A N 1
ATOM 1014 C CA . MET A 1 132 ? 0.098 -0.016 0.100 1.00 91.25 132 MET A CA 1
ATOM 1015 C C . MET A 1 132 ? 0.113 -1.394 0.747 1.00 91.25 132 MET A C 1
ATOM 1017 O O . MET A 1 132 ? -0.284 -1.495 1.898 1.00 91.25 132 MET A O 1
ATOM 1021 N N . LYS A 1 133 ? 0.627 -2.433 0.072 1.00 88.75 133 LYS A N 1
ATOM 1022 C CA . LYS A 1 133 ? 0.819 -3.779 0.648 1.00 88.75 133 LYS A CA 1
ATOM 1023 C C . LYS A 1 133 ? 1.824 -3.849 1.802 1.00 88.75 133 LYS A C 1
ATOM 1025 O O . LYS A 1 133 ? 1.818 -4.833 2.534 1.00 88.75 133 LYS A O 1
ATOM 1030 N N . GLN A 1 134 ? 2.688 -2.850 1.945 1.00 91.19 134 GLN A N 1
ATOM 1031 C CA . GLN A 1 134 ? 3.664 -2.754 3.033 1.00 91.19 134 GLN A CA 1
ATOM 1032 C C . GLN A 1 134 ? 3.184 -1.828 4.158 1.00 91.19 134 GLN A C 1
ATOM 1034 O O . GLN A 1 1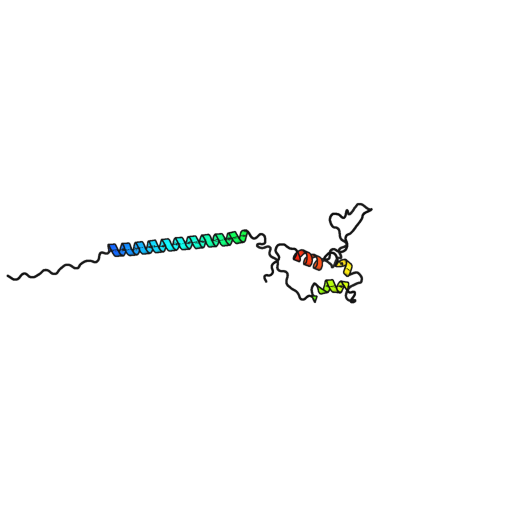34 ? 3.910 -1.613 5.125 1.00 91.19 134 GLN A O 1
ATOM 1039 N N . TYR A 1 135 ? 1.982 -1.257 4.035 1.00 95.06 135 TYR A N 1
ATOM 1040 C CA . TYR A 1 135 ? 1.454 -0.329 5.020 1.00 95.06 135 TYR A CA 1
ATOM 1041 C C . TYR A 1 135 ? 1.133 -1.042 6.340 1.00 95.06 135 TYR A C 1
ATOM 1043 O O . TYR A 1 135 ? 0.462 -2.073 6.356 1.00 95.06 135 TYR A O 1
ATOM 1051 N N . GLU A 1 136 ? 1.594 -0.463 7.451 1.00 95.19 136 GLU A N 1
ATOM 1052 C CA . GLU A 1 136 ? 1.483 -1.046 8.797 1.00 95.19 136 GLU A CA 1
ATOM 1053 C C . GLU A 1 136 ? 0.037 -1.359 9.210 1.00 95.19 136 GLU A C 1
ATOM 1055 O O . GLU A 1 136 ? -0.215 -2.349 9.892 1.00 95.19 136 GLU A O 1
ATOM 1060 N N . CYS A 1 137 ? -0.921 -0.550 8.752 1.00 95.44 137 CYS A N 1
ATOM 1061 C CA . CYS A 1 137 ? -2.326 -0.637 9.143 1.00 95.44 137 CYS A CA 1
ATOM 1062 C C . CYS A 1 137 ? -3.206 -1.290 8.069 1.00 95.44 137 CYS A C 1
ATOM 1064 O O . CYS A 1 137 ? -4.356 -0.894 7.864 1.00 95.44 137 CYS A O 1
ATOM 1066 N N . LEU A 1 138 ? -2.690 -2.292 7.357 1.00 94.81 138 LEU A N 1
ATOM 1067 C CA . LEU A 1 138 ? -3.522 -3.113 6.479 1.00 94.81 138 LEU A CA 1
ATOM 1068 C C . LEU A 1 138 ? -4.455 -4.021 7.277 1.00 94.81 138 LEU A C 1
ATOM 1070 O O . LEU A 1 138 ? -4.039 -4.707 8.209 1.00 94.81 138 LEU A O 1
ATOM 1074 N N . THR A 1 139 ? -5.716 -4.080 6.853 1.00 93.12 139 THR A N 1
ATOM 1075 C CA . THR A 1 139 ? -6.722 -4.965 7.446 1.00 93.12 139 THR A CA 1
ATOM 1076 C C . THR A 1 139 ? -7.248 -5.990 6.444 1.00 93.12 139 THR A C 1
ATOM 1078 O O . THR A 1 139 ? -7.439 -5.702 5.261 1.00 93.12 139 THR A O 1
ATOM 1081 N N . ASN A 1 140 ? -7.531 -7.198 6.934 1.00 88.25 140 ASN A N 1
ATOM 1082 C CA . ASN A 1 140 ? -8.209 -8.256 6.176 1.00 88.25 140 ASN A CA 1
ATOM 1083 C C . ASN A 1 140 ? -9.734 -8.242 6.368 1.00 88.25 140 ASN A C 1
ATOM 1085 O O . ASN A 1 140 ? -10.426 -9.091 5.808 1.00 88.25 140 ASN A O 1
ATOM 1089 N N . HIS A 1 141 ? -10.244 -7.307 7.169 1.00 77.25 141 HIS A N 1
ATOM 1090 C CA . HIS A 1 141 ? -11.664 -7.145 7.439 1.00 77.25 141 HIS A CA 1
ATOM 1091 C C . HIS A 1 141 ? -12.281 -6.241 6.365 1.00 77.25 141 HIS A C 1
ATOM 1093 O O . HIS A 1 141 ? -11.768 -5.150 6.117 1.00 77.25 141 HIS A O 1
ATOM 1099 N N . THR A 1 142 ? -13.343 -6.725 5.724 1.00 64.56 142 THR A N 1
ATOM 1100 C CA . THR A 1 142 ? -14.200 -5.963 4.800 1.00 64.56 142 THR A CA 1
ATOM 1101 C C . THR A 1 142 ? -15.320 -5.266 5.545 1.00 64.56 142 THR A C 1
ATOM 1103 O O . THR A 1 142 ? -15.908 -5.944 6.421 1.00 64.56 142 THR A O 1
#

Foldseek 3Di:
DDDDDDDDDDDDDDPVVVVVVVVVVVVVVVVVVVVVVVVVVVVVVVVVVVLVPPPCVVVADEDDDDDCVVAVCCLVVCPVPPVPHPPPSNQCCPPQRQGAQDDDPDDPPDHRPPDHGPHDPPSVVSNCVVVVVVDPRYDPDD

Sequence (142 aa):
MRQLAKPGAPKGRSRRAVAGAKEKAVAGSFRRLCFAAVLAVTFFLYYRFSQLDDPCRGRYIHVCKLPPRFNTDMTRDACRGDGRWPAGACESIDNAGLGPPLADPADGVLTGEDGWYGTRQLALDIIFHNRMKQYECLTNHT

Organism: Triticum urartu (NCBI:txid4572)

pLDDT: mean 75.47, std 14.94, range [41.88, 96.06]

Radius of gyration: 40.13 Å; chains: 1; bounding box: 102×30×119 Å